Protein A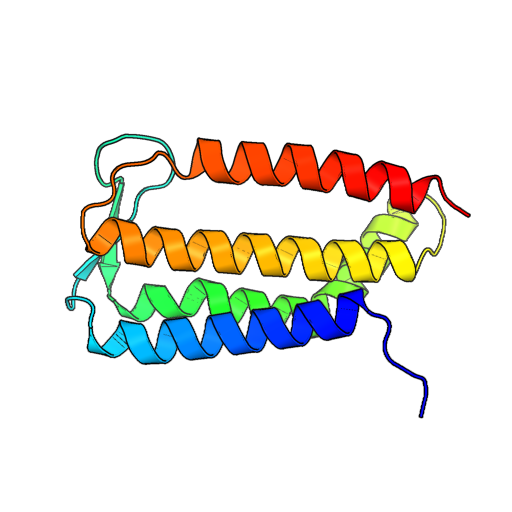F-A0A1G5C5H8-F1 (afdb_monomer_lite)

Foldseek 3Di:
DDDDDPLLVLLVVLLVVLVVLLVVCLVVFDQWFFDAAADQDGPDIDGSCVLCPLSVVSVVLSPCVLVVLQVVCCVPVVDGDSVLSSLVSSLVSVLSSLRSVVSSVVSVPDRDNVNVVVVVSCVVSVVVSVVSVPPD

Secondary structure (DSSP, 8-state):
-PPPPHHHHHHHHHHHHHHHHHHHHHTTS-SEEEE-SSSSS-SEEEEGGGGGHHHHHHHHIIIIIHHHHHHHHHHHHSS--HHHHHHHHHHHHHHHHHHHHHHHHHHTT----HHHHHHHHHHHHHHHHHHHHH--

Radius of gyration: 16.53 Å; chains: 1; bounding box: 37×26×49 Å

Sequence (136 aa):
MKRKDKFTVVSIIVTIVCILVSIIFFFLVPNKISIQWSAAEPSNIVSKTYIFIMPIISVLTLSIGKKIFRFVVYKYFQRENEKFISYLNMYFNIVFLTCELYVIAYVYGVRLTISSIILAEIVIGAAVGIKILKRR

pLDDT: mean 89.93, std 9.94, range [42.69, 98.44]

Structure (mmCIF, N/CA/C/O backbone):
data_AF-A0A1G5C5H8-F1
#
_entry.id   AF-A0A1G5C5H8-F1
#
loop_
_atom_site.group_PDB
_atom_site.id
_atom_site.type_symbol
_atom_site.label_atom_id
_atom_site.label_alt_id
_atom_site.label_comp_id
_atom_site.label_asym_id
_atom_site.label_entity_id
_atom_site.label_seq_id
_atom_site.pdbx_PDB_ins_code
_atom_site.Cartn_x
_atom_site.Cartn_y
_atom_site.Cartn_z
_atom_site.occupancy
_atom_site.B_iso_or_equiv
_atom_site.auth_seq_id
_atom_site.auth_comp_id
_atom_site.auth_asym_id
_atom_site.auth_atom_id
_atom_site.pdbx_PDB_model_num
ATOM 1 N N . MET A 1 1 ? 2.002 -8.888 26.084 1.00 42.69 1 MET A N 1
ATOM 2 C CA . MET A 1 1 ? 2.039 -8.483 24.658 1.00 42.69 1 MET A CA 1
ATOM 3 C C . MET A 1 1 ? 0.600 -8.356 24.147 1.00 42.69 1 MET A C 1
ATOM 5 O O . MET A 1 1 ? -0.102 -9.358 24.148 1.00 42.69 1 MET A O 1
ATOM 9 N N . LYS A 1 2 ? 0.098 -7.154 23.803 1.00 56.91 2 LYS A N 1
ATOM 10 C CA . LYS A 1 2 ? -1.276 -7.008 23.265 1.00 56.91 2 LYS A CA 1
ATOM 11 C C . LYS A 1 2 ? -1.355 -7.682 21.888 1.00 56.91 2 LYS A C 1
ATOM 13 O O . LYS A 1 2 ? -0.521 -7.410 21.027 1.00 56.91 2 LYS A O 1
ATOM 18 N N . ARG A 1 3 ? -2.342 -8.560 21.682 1.00 73.94 3 ARG A N 1
ATOM 19 C CA . ARG A 1 3 ? -2.586 -9.224 20.391 1.00 73.94 3 ARG A CA 1
ATOM 20 C C . ARG A 1 3 ? -2.914 -8.159 19.339 1.00 73.94 3 ARG A C 1
ATOM 22 O O . ARG A 1 3 ? -3.830 -7.367 19.545 1.00 73.94 3 ARG A O 1
ATOM 29 N N . LYS A 1 4 ? -2.160 -8.127 18.234 1.00 78.94 4 LYS A N 1
ATOM 30 C CA . LYS A 1 4 ? -2.448 -7.239 17.096 1.00 78.94 4 LYS A CA 1
ATOM 31 C C . LYS A 1 4 ? -3.820 -7.588 16.516 1.00 78.94 4 LYS A C 1
ATOM 33 O O . LYS A 1 4 ? -4.175 -8.766 16.431 1.00 78.94 4 LYS A O 1
ATOM 38 N N . ASP A 1 5 ? -4.588 -6.575 16.129 1.00 88.50 5 ASP A N 1
ATOM 39 C CA . ASP A 1 5 ? -5.860 -6.789 15.446 1.00 88.50 5 ASP A CA 1
ATOM 40 C C . ASP A 1 5 ? -5.634 -7.394 14.050 1.00 88.50 5 ASP A C 1
ATOM 42 O O . ASP A 1 5 ? -4.556 -7.272 13.459 1.00 88.50 5 ASP A O 1
ATOM 46 N N . LYS A 1 6 ? -6.669 -8.056 13.522 1.00 92.75 6 LYS A N 1
ATOM 47 C CA . LYS A 1 6 ? -6.588 -8.780 12.246 1.00 92.75 6 LYS A CA 1
ATOM 48 C C . LYS A 1 6 ? -6.197 -7.863 11.080 1.00 92.75 6 LYS A C 1
ATOM 50 O O . LYS A 1 6 ? -5.423 -8.296 10.235 1.00 92.75 6 LYS A O 1
ATOM 55 N N . PHE A 1 7 ? -6.669 -6.613 11.049 1.00 93.88 7 PHE A N 1
ATOM 56 C CA . PHE A 1 7 ? -6.355 -5.687 9.958 1.00 93.88 7 PHE A CA 1
ATOM 57 C C . PHE A 1 7 ? -4.881 -5.296 9.967 1.00 93.88 7 PHE A C 1
ATOM 59 O O . PHE A 1 7 ? -4.248 -5.303 8.918 1.00 93.88 7 PHE A O 1
ATOM 66 N N . THR A 1 8 ? -4.301 -5.064 11.146 1.00 93.56 8 THR A N 1
ATOM 67 C CA . THR A 1 8 ? -2.858 -4.812 11.274 1.00 93.56 8 THR A CA 1
ATOM 68 C C . THR A 1 8 ? -2.017 -5.985 10.790 1.00 93.56 8 THR A C 1
ATOM 70 O O . THR A 1 8 ? -1.001 -5.775 10.135 1.00 93.56 8 THR A O 1
ATOM 73 N N . VAL A 1 9 ? -2.416 -7.220 11.111 1.00 95.25 9 VAL A N 1
ATOM 74 C CA . VAL A 1 9 ? -1.704 -8.414 10.628 1.00 95.25 9 VAL A CA 1
ATOM 75 C C . VAL A 1 9 ? -1.751 -8.475 9.102 1.00 95.25 9 VAL A C 1
ATOM 77 O O . VAL A 1 9 ? -0.712 -8.665 8.478 1.00 95.25 9 VAL A O 1
ATOM 80 N N . VAL A 1 10 ? -2.920 -8.231 8.504 1.00 96.06 10 VAL A N 1
ATOM 81 C CA . VAL A 1 10 ? -3.062 -8.175 7.043 1.00 96.06 10 VAL A CA 1
ATOM 82 C C . VAL A 1 10 ? -2.220 -7.045 6.445 1.00 96.06 10 VAL A C 1
ATOM 84 O O . VAL A 1 10 ? -1.528 -7.294 5.468 1.00 96.06 10 VAL A O 1
ATOM 87 N N . SER A 1 11 ? -2.189 -5.844 7.041 1.00 96.31 11 SER A N 1
ATOM 88 C CA . SER A 1 11 ? -1.321 -4.752 6.565 1.00 96.31 11 SER A CA 1
ATOM 89 C C . SER A 1 11 ? 0.147 -5.169 6.510 1.00 96.31 11 SER A C 1
ATOM 91 O O . SER A 1 11 ? 0.810 -4.899 5.521 1.00 96.31 11 SER A O 1
ATOM 93 N N . ILE A 1 12 ? 0.645 -5.852 7.547 1.00 96.75 12 ILE A N 1
ATOM 94 C CA . ILE A 1 12 ? 2.035 -6.329 7.589 1.00 96.75 12 ILE A CA 1
ATOM 95 C C . ILE A 1 12 ? 2.293 -7.329 6.460 1.00 96.75 12 ILE A C 1
ATOM 97 O O . ILE A 1 12 ? 3.298 -7.211 5.766 1.00 96.75 12 ILE A O 1
ATOM 101 N N . ILE A 1 13 ? 1.387 -8.293 6.265 1.00 97.94 13 ILE A N 1
ATOM 102 C CA . ILE A 1 13 ? 1.509 -9.294 5.198 1.00 97.94 13 ILE A CA 1
ATOM 103 C C . ILE A 1 13 ? 1.524 -8.608 3.829 1.00 97.94 13 ILE A C 1
ATOM 105 O O . ILE A 1 13 ? 2.410 -8.884 3.030 1.00 97.94 13 ILE A O 1
ATOM 109 N N . VAL A 1 14 ? 0.596 -7.682 3.577 1.00 97.75 14 VAL A N 1
ATOM 110 C CA . VAL A 1 14 ? 0.522 -6.938 2.312 1.00 97.75 14 VAL A CA 1
ATOM 111 C C . VAL A 1 14 ? 1.798 -6.132 2.071 1.00 97.75 14 VAL A C 1
ATOM 113 O O . VAL A 1 14 ? 2.349 -6.205 0.981 1.00 97.75 14 VAL A O 1
ATOM 116 N N . THR A 1 15 ? 2.329 -5.442 3.083 1.00 98.00 15 THR A N 1
ATOM 117 C CA . THR A 1 15 ? 3.598 -4.711 2.955 1.00 98.00 15 THR A CA 1
ATOM 118 C C . THR A 1 15 ? 4.769 -5.640 2.628 1.00 98.00 15 THR A C 1
ATOM 120 O O . THR A 1 15 ? 5.593 -5.303 1.781 1.00 98.00 15 THR A O 1
ATOM 123 N N . ILE A 1 16 ? 4.845 -6.821 3.253 1.00 98.31 16 ILE A N 1
ATOM 124 C CA . ILE A 1 16 ? 5.865 -7.829 2.915 1.00 98.31 16 ILE A CA 1
ATOM 125 C C . ILE A 1 16 ? 5.707 -8.272 1.458 1.00 98.31 16 ILE A C 1
ATOM 127 O O . ILE A 1 16 ? 6.700 -8.361 0.741 1.00 98.31 16 ILE A O 1
ATOM 131 N N . VAL A 1 17 ? 4.473 -8.507 1.006 1.00 98.44 17 VAL A N 1
ATOM 132 C CA . VAL A 1 17 ? 4.189 -8.878 -0.384 1.00 98.44 17 VAL A CA 1
ATOM 133 C C . VAL A 1 17 ? 4.614 -7.770 -1.348 1.00 98.44 17 VAL A C 1
ATOM 135 O O . VAL A 1 17 ? 5.312 -8.090 -2.303 1.00 98.44 17 VAL A O 1
ATOM 138 N N . CYS A 1 18 ? 4.306 -6.495 -1.081 1.00 97.88 18 CYS A N 1
ATOM 139 C CA . CYS A 1 18 ? 4.791 -5.375 -1.898 1.00 97.88 18 CYS A CA 1
ATOM 140 C C . CYS A 1 18 ? 6.319 -5.380 -2.025 1.00 97.88 18 CYS A C 1
ATOM 142 O O . CYS A 1 18 ? 6.881 -5.276 -3.108 1.00 97.88 18 CYS A O 1
ATOM 144 N N . ILE A 1 19 ? 7.029 -5.552 -0.910 1.00 98.38 19 ILE A N 1
ATOM 145 C CA . ILE A 1 19 ? 8.495 -5.573 -0.932 1.00 98.38 19 ILE A CA 1
ATOM 146 C C . ILE A 1 19 ? 9.011 -6.742 -1.783 1.00 98.38 19 ILE A C 1
ATOM 148 O O . ILE A 1 19 ? 9.898 -6.552 -2.615 1.00 98.38 19 ILE A O 1
ATOM 152 N N . LEU A 1 20 ? 8.459 -7.943 -1.593 1.00 98.38 20 LEU A N 1
ATOM 153 C CA . LEU A 1 20 ? 8.884 -9.136 -2.326 1.00 98.38 20 LEU A CA 1
ATOM 154 C C . LEU A 1 20 ? 8.594 -9.020 -3.824 1.00 98.38 20 LEU A C 1
ATOM 156 O O . LEU A 1 20 ? 9.474 -9.314 -4.630 1.00 98.38 20 LEU A O 1
ATOM 160 N N . VAL A 1 21 ? 7.395 -8.565 -4.192 1.00 97.88 21 VAL A N 1
ATOM 161 C CA . VAL A 1 21 ? 6.996 -8.344 -5.587 1.00 97.88 21 VAL A CA 1
ATOM 162 C C . VAL A 1 21 ? 7.959 -7.361 -6.247 1.00 97.88 21 VAL A C 1
ATOM 164 O O . VAL A 1 21 ? 8.540 -7.686 -7.282 1.00 97.88 21 VAL A O 1
ATOM 167 N N . SER A 1 22 ? 8.230 -6.221 -5.615 1.00 96.88 22 SER A N 1
ATOM 168 C CA . SER A 1 22 ? 9.170 -5.235 -6.143 1.00 96.88 22 SER A CA 1
ATOM 169 C C . SER A 1 22 ? 10.589 -5.771 -6.321 1.00 96.88 22 SER A C 1
ATOM 171 O O . SER A 1 22 ? 11.196 -5.543 -7.366 1.00 96.88 22 SER A O 1
ATOM 173 N N . ILE A 1 23 ? 11.120 -6.510 -5.340 1.00 97.50 23 ILE A N 1
ATOM 174 C CA . ILE A 1 23 ? 12.462 -7.108 -5.435 1.00 97.50 23 ILE A CA 1
ATOM 175 C C . ILE A 1 23 ? 12.522 -8.110 -6.588 1.00 97.50 23 ILE A C 1
ATOM 177 O O . ILE A 1 23 ? 13.446 -8.047 -7.394 1.00 97.50 23 ILE A O 1
ATOM 181 N N . ILE A 1 24 ? 11.540 -9.009 -6.689 1.00 97.81 24 ILE A N 1
ATOM 182 C CA . ILE A 1 24 ? 11.497 -10.035 -7.737 1.00 97.81 24 ILE A CA 1
ATOM 183 C C . ILE A 1 24 ? 11.410 -9.370 -9.113 1.00 97.81 24 ILE A C 1
ATOM 185 O O . ILE A 1 24 ? 12.229 -9.640 -9.992 1.00 97.81 24 ILE A O 1
ATOM 189 N N . PHE A 1 25 ? 10.449 -8.465 -9.306 1.00 96.75 25 PHE A N 1
ATOM 190 C CA . PHE A 1 25 ? 10.198 -7.878 -10.617 1.00 96.75 25 PHE A CA 1
ATOM 191 C C . PHE A 1 25 ? 11.247 -6.857 -11.044 1.00 96.75 25 PHE A C 1
ATOM 193 O O . PHE A 1 25 ? 11.441 -6.691 -12.244 1.00 96.75 25 PHE A O 1
ATOM 200 N N . PHE A 1 26 ? 12.002 -6.249 -10.126 1.00 96.19 26 PHE A N 1
ATOM 201 C CA . PHE A 1 26 ? 13.124 -5.372 -10.478 1.00 96.19 26 PHE A CA 1
ATOM 20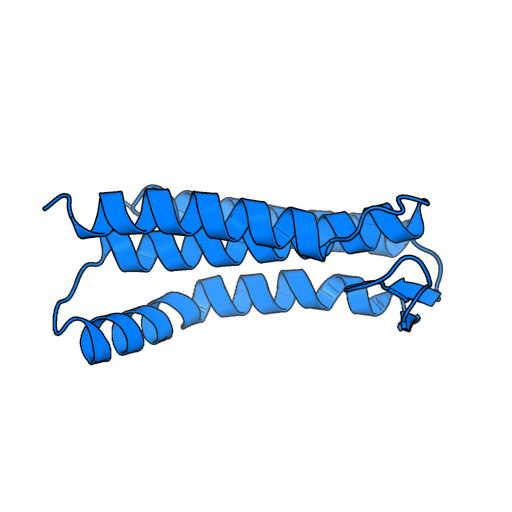2 C C . PHE A 1 26 ? 14.181 -6.051 -11.374 1.00 96.19 26 P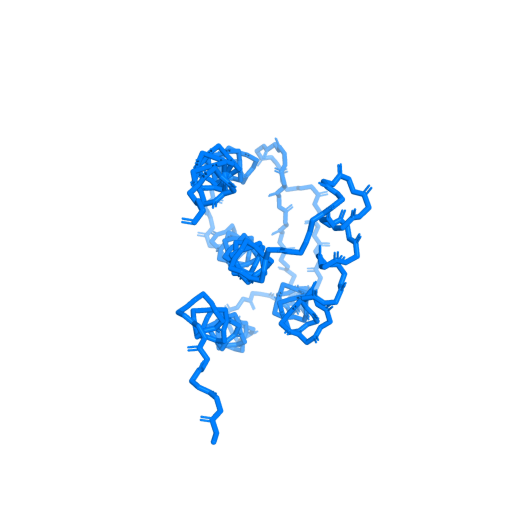HE A C 1
ATOM 204 O O . PHE A 1 26 ? 14.819 -5.386 -12.202 1.00 96.19 26 PHE A O 1
ATOM 211 N N . PHE A 1 27 ? 14.352 -7.370 -11.235 1.00 95.94 27 PHE A N 1
ATOM 212 C CA . PHE A 1 27 ? 15.252 -8.165 -12.076 1.00 95.94 27 PHE A CA 1
ATOM 213 C C . PHE A 1 27 ? 14.616 -8.627 -13.391 1.00 95.94 27 PHE A C 1
ATOM 215 O O . PHE A 1 27 ? 15.340 -8.996 -14.310 1.00 95.94 27 PHE A O 1
ATOM 222 N N . LEU A 1 28 ? 13.285 -8.601 -13.487 1.00 96.06 28 LEU A N 1
ATOM 223 C CA . LEU A 1 28 ? 12.539 -9.128 -14.631 1.00 96.06 28 LEU A CA 1
ATOM 224 C C . LEU A 1 28 ? 12.075 -8.029 -15.598 1.00 96.06 28 LEU A C 1
ATOM 226 O O . LEU A 1 28 ? 11.901 -8.292 -16.784 1.00 96.06 28 LEU A O 1
ATOM 230 N N . VAL A 1 29 ? 11.877 -6.796 -15.119 1.00 94.12 29 VAL A N 1
ATOM 231 C CA . VAL A 1 29 ? 11.425 -5.682 -15.965 1.00 94.12 29 VAL A CA 1
ATOM 232 C C . VAL A 1 29 ? 12.571 -5.024 -16.755 1.00 94.12 29 VAL A C 1
ATOM 234 O O . VAL A 1 29 ? 13.711 -4.963 -16.277 1.00 94.12 29 VAL A O 1
ATOM 237 N N . PRO A 1 30 ? 12.290 -4.458 -17.947 1.00 93.50 30 PRO A N 1
ATOM 238 C CA . PRO A 1 30 ? 13.265 -3.685 -18.713 1.00 93.50 30 PRO A CA 1
ATOM 239 C C . PRO A 1 30 ? 13.702 -2.413 -17.975 1.00 93.50 30 PRO A C 1
ATOM 241 O O . PRO A 1 30 ? 12.983 -1.889 -17.131 1.00 93.50 30 PRO A O 1
ATOM 244 N N . ASN A 1 31 ? 14.867 -1.860 -18.339 1.00 93.06 31 ASN A N 1
ATOM 245 C CA . ASN A 1 31 ? 15.448 -0.668 -17.695 1.00 93.06 31 ASN A CA 1
ATOM 246 C C . ASN A 1 31 ? 14.555 0.581 -17.742 1.00 93.06 31 ASN A C 1
ATOM 248 O O . ASN A 1 31 ? 14.659 1.443 -16.866 1.00 93.06 31 ASN A O 1
ATOM 252 N N . LYS A 1 32 ? 13.685 0.671 -18.749 1.00 91.62 32 LYS A N 1
ATOM 253 C CA . LYS A 1 32 ? 12.646 1.690 -18.852 1.00 91.62 32 LYS A CA 1
ATOM 254 C C . LYS A 1 32 ? 11.286 1.009 -18.867 1.00 91.62 32 LYS A C 1
ATOM 256 O O . LYS A 1 32 ? 11.071 0.109 -19.674 1.00 91.62 32 LYS A O 1
ATOM 261 N N . ILE A 1 33 ? 10.388 1.463 -18.002 1.00 90.75 33 ILE A N 1
ATOM 262 C CA . ILE A 1 33 ? 9.018 0.966 -17.909 1.00 90.75 33 ILE A CA 1
ATOM 263 C C . ILE A 1 33 ? 8.048 2.066 -18.316 1.00 90.75 33 ILE A C 1
ATOM 265 O O . ILE A 1 33 ? 8.254 3.244 -18.022 1.00 90.75 33 ILE A O 1
ATOM 269 N N . SER A 1 34 ? 6.991 1.680 -19.012 1.00 85.69 34 SER A N 1
ATOM 270 C CA . SER A 1 34 ? 5.874 2.560 -19.311 1.00 85.69 34 SER A CA 1
ATOM 271 C C . SER A 1 34 ? 4.848 2.481 -18.184 1.00 85.69 34 SER A C 1
ATOM 273 O O . SER A 1 34 ? 4.627 1.417 -17.607 1.00 85.69 34 SER A O 1
ATOM 275 N N . ILE A 1 35 ? 4.239 3.614 -17.843 1.00 80.62 35 ILE A N 1
ATOM 276 C CA . ILE A 1 35 ? 3.230 3.695 -16.783 1.00 80.62 35 ILE A CA 1
ATOM 277 C C . ILE A 1 35 ? 1.967 4.315 -17.339 1.00 80.62 35 ILE A C 1
ATOM 279 O O . ILE A 1 35 ? 2.026 5.276 -18.117 1.00 80.62 35 ILE A O 1
ATOM 283 N N . GLN A 1 36 ? 0.827 3.787 -16.890 1.00 80.62 36 GLN A N 1
ATOM 284 C CA . GLN A 1 36 ? -0.455 4.295 -17.322 1.00 80.62 36 GLN A CA 1
ATOM 285 C C . GLN A 1 36 ? -1.544 4.360 -16.262 1.00 80.62 36 GLN A C 1
ATOM 287 O O . GLN A 1 36 ? -1.921 3.337 -15.709 1.00 80.62 36 GLN A O 1
ATOM 292 N N . TRP A 1 37 ? -2.114 5.552 -16.053 1.00 76.25 37 TRP A N 1
ATOM 293 C CA . TRP A 1 37 ? -3.113 5.785 -15.001 1.00 76.25 37 TRP A CA 1
ATOM 294 C C . TRP A 1 37 ? -4.552 5.986 -15.509 1.00 76.25 37 TRP A C 1
ATOM 296 O O . TRP A 1 37 ? -5.485 5.458 -14.898 1.00 76.25 37 TRP A O 1
ATOM 306 N N . SER A 1 38 ? -4.761 6.721 -16.612 1.00 66.75 38 SER A N 1
ATOM 307 C CA . SER A 1 38 ? -6.105 7.192 -17.009 1.00 66.75 38 SER A CA 1
ATOM 308 C C . SER A 1 38 ? -6.584 6.834 -18.425 1.00 66.75 38 SER A C 1
ATOM 310 O O . SER A 1 38 ? -7.790 6.822 -18.641 1.00 66.75 38 SER A O 1
ATOM 312 N N . ALA A 1 39 ? -5.705 6.523 -19.382 1.00 62.31 39 ALA A N 1
ATOM 313 C CA . ALA A 1 39 ? -6.065 6.256 -20.790 1.00 62.31 39 ALA A CA 1
ATOM 314 C C . ALA A 1 39 ? -5.473 4.926 -21.322 1.00 62.31 39 ALA A C 1
ATOM 316 O O . ALA A 1 39 ? -4.885 4.166 -20.553 1.00 62.31 39 ALA A O 1
ATOM 317 N N . ALA A 1 40 ? -5.559 4.651 -22.626 1.00 59.00 40 ALA A N 1
ATOM 318 C CA . ALA A 1 40 ? -4.962 3.456 -23.245 1.00 59.00 40 ALA A CA 1
ATOM 319 C C . ALA A 1 40 ? -3.480 3.622 -23.658 1.00 59.00 40 ALA A C 1
ATOM 321 O O . ALA A 1 40 ? -2.759 2.631 -23.766 1.00 59.00 40 ALA A O 1
ATOM 322 N N . GLU A 1 41 ? -3.013 4.857 -23.867 1.00 61.38 41 GLU A N 1
ATOM 323 C CA . GLU A 1 41 ? -1.641 5.159 -24.304 1.00 61.38 41 GLU A CA 1
ATOM 324 C C . GLU A 1 41 ? -0.720 5.483 -23.127 1.00 61.38 41 GLU A C 1
ATOM 326 O O . GLU A 1 41 ? -1.149 6.220 -22.244 1.00 61.38 41 GLU A O 1
ATOM 331 N N . PRO A 1 42 ? 0.537 4.998 -23.101 1.00 60.03 42 PRO A N 1
ATOM 332 C CA . PRO A 1 42 ? 1.444 5.205 -21.978 1.00 60.03 42 PRO A CA 1
ATOM 333 C C . PRO A 1 42 ? 1.699 6.692 -21.717 1.00 60.03 42 PRO A C 1
ATOM 335 O O . PRO A 1 42 ? 2.294 7.391 -22.529 1.00 60.03 42 PRO A O 1
ATOM 338 N N . SER A 1 43 ? 1.293 7.145 -20.536 1.00 67.19 43 SER A N 1
ATOM 339 C CA . SER A 1 43 ? 1.394 8.537 -20.106 1.00 67.19 43 SER A CA 1
ATOM 340 C C . SER A 1 43 ? 2.835 8.976 -19.887 1.00 67.19 43 SER A C 1
ATOM 342 O O . SER A 1 43 ? 3.141 10.145 -20.080 1.00 67.19 43 SER A O 1
ATOM 344 N N . ASN A 1 44 ? 3.714 8.054 -19.470 1.00 74.56 44 ASN A N 1
ATOM 345 C CA . ASN A 1 44 ? 5.114 8.334 -19.169 1.00 74.56 44 ASN A CA 1
ATOM 346 C C . ASN A 1 44 ? 5.990 7.085 -19.314 1.00 74.56 44 ASN A C 1
ATOM 348 O O . ASN A 1 44 ? 5.566 5.968 -19.006 1.00 74.56 44 ASN A O 1
ATOM 352 N N . ILE A 1 45 ? 7.246 7.297 -19.711 1.00 84.00 45 ILE A N 1
ATOM 353 C CA . ILE A 1 45 ? 8.313 6.293 -19.677 1.00 84.00 45 ILE A CA 1
ATOM 354 C C . ILE A 1 45 ? 9.278 6.684 -18.559 1.00 84.00 45 ILE A C 1
ATOM 356 O O . ILE A 1 45 ? 9.829 7.783 -18.571 1.00 84.00 45 ILE A O 1
ATOM 360 N N . VAL A 1 46 ? 9.502 5.788 -17.602 1.00 90.06 46 VAL A N 1
ATOM 361 C CA . VAL A 1 46 ? 10.342 6.043 -16.423 1.00 90.06 46 VAL A CA 1
ATOM 362 C C . VAL A 1 46 ? 11.387 4.947 -16.221 1.00 90.06 46 VAL A C 1
ATOM 364 O O . VAL A 1 46 ? 11.338 3.894 -16.851 1.00 90.06 46 VAL A O 1
ATOM 367 N N . SER A 1 47 ? 12.339 5.186 -15.320 1.00 94.00 47 SER A N 1
ATOM 368 C CA . SER A 1 47 ? 13.295 4.169 -14.863 1.00 94.00 47 SER A CA 1
ATOM 369 C C . SER A 1 47 ? 12.589 3.006 -14.161 1.00 94.00 47 SER A C 1
ATOM 371 O O . SER A 1 47 ? 11.651 3.220 -13.391 1.00 94.00 47 SER A O 1
ATOM 373 N N . LYS A 1 48 ? 13.104 1.782 -14.324 1.00 94.44 48 LYS A N 1
ATOM 374 C CA . LYS A 1 48 ? 12.619 0.595 -13.596 1.00 94.44 48 LYS A CA 1
ATOM 375 C C . LYS A 1 48 ? 12.657 0.711 -12.071 1.00 94.44 48 LYS A C 1
ATOM 377 O O . LYS A 1 48 ? 11.933 -0.002 -11.385 1.00 94.44 48 LYS A O 1
ATOM 382 N N . THR A 1 49 ? 13.460 1.631 -11.530 1.00 94.69 49 THR A N 1
ATOM 383 C CA . THR A 1 49 ? 13.483 1.939 -10.088 1.00 94.69 49 THR A CA 1
ATOM 384 C C . THR A 1 49 ? 12.131 2.432 -9.566 1.00 94.69 49 THR A C 1
ATOM 386 O O . THR A 1 49 ? 11.877 2.334 -8.370 1.00 94.69 49 THR A O 1
ATOM 389 N N . TYR A 1 50 ? 11.241 2.899 -10.448 1.00 93.31 50 TYR A N 1
ATOM 390 C CA . TYR A 1 50 ? 9.880 3.305 -10.104 1.00 93.31 50 TYR A CA 1
ATOM 391 C C . TYR A 1 50 ? 9.059 2.186 -9.445 1.00 93.31 50 TYR A C 1
ATOM 393 O O . TYR A 1 50 ? 8.180 2.484 -8.639 1.00 93.31 50 TYR A O 1
ATOM 401 N N . ILE A 1 51 ? 9.368 0.909 -9.715 1.00 94.12 51 ILE A N 1
ATOM 402 C CA . ILE A 1 51 ? 8.689 -0.234 -9.077 1.00 94.12 51 ILE A CA 1
ATOM 403 C C . ILE A 1 51 ? 8.732 -0.131 -7.545 1.00 94.12 51 ILE A C 1
ATOM 405 O O . ILE A 1 51 ? 7.759 -0.478 -6.886 1.00 94.12 51 ILE A O 1
ATOM 409 N N . PHE A 1 52 ? 9.783 0.467 -6.973 1.00 96.62 52 PHE A N 1
ATOM 410 C CA . PHE A 1 52 ? 9.917 0.626 -5.526 1.00 96.62 52 PHE A CA 1
ATOM 411 C C . PHE A 1 52 ? 9.059 1.739 -4.906 1.00 96.62 52 PHE A C 1
ATOM 413 O O . PHE A 1 52 ? 9.028 1.867 -3.684 1.00 96.62 52 PHE A O 1
ATOM 420 N N . ILE A 1 53 ? 8.336 2.548 -5.682 1.00 95.75 53 ILE A N 1
ATOM 421 C CA . ILE A 1 53 ? 7.527 3.631 -5.100 1.00 95.75 53 ILE A CA 1
ATOM 422 C C . ILE A 1 53 ? 6.383 3.072 -4.247 1.00 95.75 53 ILE A C 1
ATOM 424 O O . ILE A 1 53 ? 6.195 3.508 -3.111 1.00 95.75 53 ILE A O 1
ATOM 428 N N . MET A 1 54 ? 5.648 2.080 -4.754 1.00 95.81 54 MET A N 1
ATOM 429 C CA . MET A 1 54 ? 4.523 1.482 -4.027 1.00 95.81 54 MET A CA 1
ATOM 430 C C . MET A 1 54 ? 4.931 0.767 -2.727 1.00 95.81 54 MET A C 1
ATOM 432 O O . MET A 1 54 ? 4.313 1.062 -1.698 1.00 95.81 54 MET A O 1
ATOM 436 N N . PRO A 1 55 ? 5.983 -0.080 -2.671 1.00 97.31 55 PRO A N 1
ATOM 437 C CA . PRO A 1 55 ? 6.414 -0.668 -1.403 1.00 97.31 55 PRO A CA 1
ATOM 438 C C . PRO A 1 55 ? 6.945 0.380 -0.417 1.00 97.31 55 PRO A C 1
ATOM 440 O O . PRO A 1 55 ? 6.685 0.253 0.778 1.00 97.31 55 PRO A O 1
ATOM 443 N N . ILE A 1 56 ? 7.625 1.444 -0.872 1.00 97.94 56 ILE A N 1
ATOM 444 C CA . ILE A 1 56 ? 8.068 2.531 0.021 1.00 97.94 56 ILE A CA 1
ATOM 445 C C . ILE A 1 56 ? 6.854 3.204 0.671 1.00 97.94 56 ILE A C 1
ATOM 447 O O . ILE A 1 56 ? 6.806 3.349 1.895 1.00 97.94 56 ILE A O 1
ATOM 451 N N . ILE A 1 57 ? 5.841 3.566 -0.122 1.00 97.06 57 ILE A N 1
ATOM 452 C CA . ILE A 1 57 ? 4.606 4.171 0.395 1.00 97.06 57 ILE A CA 1
ATOM 453 C C . ILE A 1 57 ? 3.868 3.196 1.329 1.00 97.06 57 ILE A C 1
ATOM 455 O O . ILE A 1 57 ? 3.357 3.617 2.372 1.00 97.06 57 ILE A O 1
ATOM 459 N N . SER A 1 58 ? 3.860 1.895 1.019 1.00 97.12 58 SER A N 1
ATOM 460 C CA . SER A 1 58 ? 3.282 0.861 1.886 1.00 97.12 58 SER A CA 1
ATOM 461 C C . SER A 1 58 ? 3.980 0.794 3.251 1.00 97.12 58 SER A C 1
ATOM 463 O O . SER A 1 58 ? 3.313 0.839 4.287 1.00 97.12 58 SER A O 1
ATOM 465 N N . VAL A 1 59 ? 5.318 0.791 3.292 1.00 97.50 59 VAL A N 1
ATOM 466 C CA . VAL A 1 59 ? 6.098 0.798 4.545 1.00 97.50 59 VAL A CA 1
ATOM 467 C C . VAL A 1 59 ? 5.842 2.067 5.364 1.00 97.50 59 VAL A C 1
ATOM 469 O O . VAL A 1 59 ? 5.645 1.997 6.585 1.00 97.50 59 VAL A O 1
ATOM 472 N N . LEU A 1 60 ? 5.800 3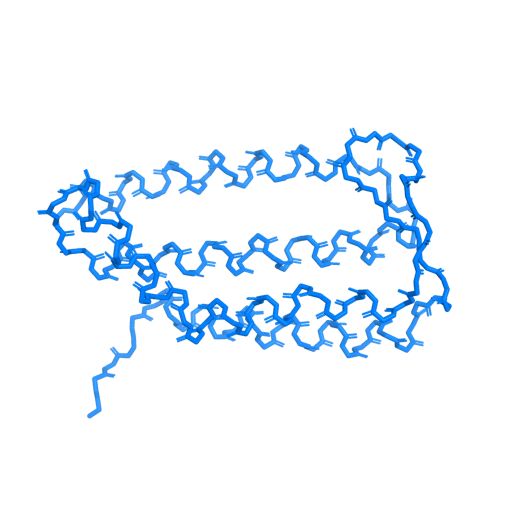.230 4.709 1.00 96.44 60 LEU A N 1
ATOM 473 C CA . LEU A 1 60 ? 5.482 4.503 5.363 1.00 96.44 60 LEU A CA 1
ATOM 474 C C . LEU A 1 60 ? 4.068 4.488 5.956 1.00 96.44 60 LEU A C 1
ATOM 476 O O . LEU A 1 60 ? 3.864 4.906 7.099 1.00 96.44 60 LEU A O 1
ATOM 480 N N . THR A 1 61 ? 3.105 3.938 5.219 1.00 94.94 61 THR A N 1
ATOM 481 C CA . THR A 1 61 ? 1.716 3.789 5.668 1.00 94.94 61 THR A CA 1
ATOM 482 C C . THR A 1 61 ? 1.622 2.823 6.846 1.00 94.94 61 THR A C 1
ATOM 484 O O . THR A 1 61 ? 0.990 3.135 7.852 1.00 94.94 61 THR A O 1
ATOM 487 N N . LEU A 1 62 ? 2.321 1.688 6.807 1.00 94.00 62 LEU A N 1
ATOM 488 C CA . LEU A 1 62 ? 2.378 0.757 7.934 1.00 94.00 62 LEU A CA 1
ATOM 489 C C . LEU A 1 62 ? 2.925 1.419 9.213 1.00 94.00 62 LEU A C 1
ATOM 491 O O . LEU A 1 62 ? 2.416 1.155 10.304 1.00 94.00 62 LEU A O 1
ATOM 495 N N . SER A 1 63 ? 3.921 2.295 9.071 1.00 90.31 63 SER A N 1
ATOM 496 C CA . SER A 1 63 ? 4.650 2.903 10.191 1.00 90.31 63 SER A CA 1
ATOM 497 C C . SER A 1 63 ? 3.951 4.133 10.783 1.00 90.31 63 SER A C 1
ATOM 499 O O . SER A 1 63 ? 3.800 4.248 12.001 1.00 90.31 63 SER A O 1
ATOM 501 N N . ILE A 1 64 ? 3.524 5.068 9.930 1.00 93.69 64 ILE A N 1
ATOM 502 C CA . ILE A 1 64 ? 3.008 6.389 10.333 1.00 93.69 64 ILE A CA 1
ATOM 503 C C . ILE A 1 64 ? 1.518 6.537 9.988 1.00 93.69 64 ILE A C 1
ATOM 505 O O . ILE A 1 64 ? 0.812 7.310 10.639 1.00 93.69 64 ILE A O 1
ATOM 509 N N . GLY A 1 65 ? 0.998 5.746 9.045 1.00 90.31 65 GLY A N 1
ATOM 510 C CA . GLY A 1 65 ? -0.382 5.838 8.554 1.00 90.31 65 GLY A CA 1
ATOM 511 C C . GLY A 1 65 ? -1.424 5.755 9.664 1.00 90.31 65 GLY A C 1
ATOM 512 O O . GLY A 1 65 ? -2.324 6.586 9.713 1.00 90.31 65 GLY A O 1
ATOM 513 N N . LYS A 1 66 ? -1.253 4.870 10.657 1.00 90.81 66 LYS A N 1
ATOM 514 C CA . LYS A 1 66 ? -2.160 4.818 11.821 1.00 90.81 66 LYS A CA 1
ATOM 515 C C . LYS A 1 66 ? -2.268 6.144 12.577 1.00 90.81 66 LYS A C 1
ATOM 517 O O . LYS A 1 66 ? -3.366 6.510 12.986 1.00 90.81 66 LYS A O 1
ATOM 522 N N . LYS A 1 67 ? -1.155 6.863 12.766 1.00 92.06 67 LYS A N 1
ATOM 523 C CA . LYS A 1 67 ? -1.157 8.168 13.449 1.00 92.06 67 LYS A CA 1
ATOM 524 C C . LYS A 1 67 ? -1.917 9.203 12.620 1.00 92.06 67 LYS A C 1
ATOM 526 O O . LYS A 1 67 ? -2.754 9.920 13.161 1.00 92.06 67 LYS A O 1
ATOM 531 N N . ILE A 1 68 ? -1.673 9.219 11.309 1.00 92.56 68 ILE A N 1
ATOM 532 C CA . ILE A 1 68 ? -2.351 10.112 10.361 1.00 92.56 68 ILE A CA 1
ATOM 533 C C . ILE A 1 68 ? -3.855 9.823 10.340 1.00 92.56 68 ILE A C 1
ATOM 535 O O . ILE A 1 68 ? -4.664 10.728 10.525 1.00 92.56 68 ILE A O 1
ATOM 539 N N . PHE A 1 69 ? -4.251 8.558 10.187 1.00 93.50 69 PHE A N 1
ATOM 540 C CA . PHE A 1 69 ? -5.658 8.170 10.155 1.00 93.50 69 PHE A CA 1
ATOM 541 C C . PHE A 1 69 ? -6.359 8.426 11.483 1.00 93.50 69 PHE A C 1
ATOM 543 O O . PHE A 1 69 ? -7.500 8.873 11.465 1.00 93.50 69 PHE A O 1
ATOM 550 N N . ARG A 1 70 ? -5.694 8.226 12.628 1.00 93.00 70 ARG A N 1
ATOM 551 C CA . ARG A 1 70 ? -6.262 8.611 13.926 1.00 93.00 70 ARG A CA 1
ATOM 552 C C . ARG A 1 70 ? -6.570 10.104 13.969 1.00 93.00 70 ARG A C 1
ATOM 554 O O . ARG A 1 70 ? -7.686 10.472 14.320 1.00 93.00 70 ARG A O 1
ATOM 561 N N . PHE A 1 71 ? -5.618 10.943 13.560 1.00 92.81 71 PHE A N 1
ATOM 562 C CA . PHE A 1 71 ? -5.814 12.390 13.509 1.00 92.81 71 PHE A CA 1
ATOM 563 C C . PHE A 1 71 ? -6.985 12.781 12.596 1.00 92.81 71 PHE A C 1
ATOM 565 O O . PHE A 1 71 ? -7.868 13.529 13.010 1.00 92.81 71 PHE A O 1
ATOM 572 N N . VAL A 1 72 ? -7.035 12.234 11.378 1.00 91.56 72 VAL A N 1
ATOM 573 C CA . VAL A 1 72 ? -8.107 12.508 10.406 1.00 91.56 72 VAL A CA 1
ATOM 574 C C . VAL A 1 72 ? -9.465 12.052 10.942 1.00 91.56 72 VAL A C 1
ATOM 576 O O . VAL A 1 72 ? -10.417 12.830 10.951 1.00 91.56 72 VAL A O 1
ATOM 579 N N . VAL A 1 73 ? -9.567 10.813 11.427 1.00 91.19 73 VAL A N 1
ATOM 580 C CA . VAL A 1 73 ? -10.830 10.260 11.935 1.00 91.19 73 VAL A CA 1
ATOM 581 C C . VAL A 1 73 ? -11.324 11.058 13.137 1.00 91.19 73 VAL A C 1
ATOM 583 O O . VAL A 1 73 ? -12.499 11.417 13.179 1.00 91.19 73 VAL A O 1
ATOM 586 N N . TYR A 1 74 ? -10.440 11.403 14.073 1.00 90.69 74 TYR A N 1
ATOM 587 C CA . TYR A 1 74 ? -10.809 12.226 15.219 1.00 90.69 74 TYR A CA 1
ATOM 588 C C . TYR A 1 74 ? -11.290 13.615 14.781 1.00 90.69 74 TYR A C 1
ATOM 590 O O . TYR A 1 74 ? -12.348 14.060 15.217 1.00 90.69 74 TYR A O 1
ATOM 598 N N . LYS A 1 75 ? -10.581 14.269 13.852 1.00 92.25 75 LYS A N 1
ATOM 599 C CA . LYS A 1 75 ? -10.943 15.602 13.349 1.00 92.25 75 LYS A CA 1
ATOM 600 C C . LYS A 1 75 ? -12.346 15.643 12.731 1.00 92.25 75 LYS A C 1
ATOM 602 O O . LYS A 1 75 ? -13.096 16.574 13.011 1.00 92.25 75 LYS A O 1
ATOM 607 N N . TYR A 1 76 ? -12.706 14.650 11.915 1.00 88.75 76 TYR A N 1
ATOM 608 C CA . TYR A 1 76 ? -13.973 14.662 11.168 1.00 88.75 76 TYR A CA 1
ATOM 609 C C . TYR A 1 76 ? -15.137 13.962 11.875 1.00 88.75 76 TYR A C 1
ATOM 611 O O . TYR A 1 76 ? -16.282 14.361 11.692 1.00 88.75 76 TYR A O 1
ATOM 619 N N . PHE A 1 77 ? -14.872 12.932 12.680 1.00 86.75 77 PHE A N 1
ATOM 620 C CA . PHE A 1 77 ? -15.920 12.141 13.334 1.00 86.75 77 PHE A CA 1
ATOM 621 C C . PHE A 1 77 ? -15.997 12.365 14.846 1.00 86.75 77 PHE A C 1
ATOM 623 O O . PHE A 1 77 ? -16.920 11.843 15.470 1.00 86.75 77 PHE A O 1
ATOM 630 N N . GLN A 1 78 ? -15.052 13.118 15.431 1.00 84.12 78 GLN A N 1
ATOM 631 C CA . GLN A 1 78 ? -14.968 13.425 16.868 1.00 84.12 78 GLN A CA 1
ATOM 632 C C . GLN A 1 78 ? -14.999 12.163 17.746 1.00 84.12 78 GLN A C 1
ATOM 634 O O . GLN A 1 78 ? -15.599 12.131 18.819 1.00 84.12 78 GLN A O 1
ATOM 639 N N . ARG A 1 79 ? -14.410 11.071 17.242 1.00 80.19 79 ARG A N 1
ATOM 640 C CA . ARG A 1 79 ? -14.441 9.740 17.861 1.00 80.19 79 ARG A CA 1
ATOM 641 C C . ARG A 1 79 ? -13.144 8.991 17.598 1.00 80.19 79 ARG A C 1
ATOM 643 O O . ARG A 1 79 ? -12.624 9.021 16.484 1.00 80.19 79 ARG A O 1
ATOM 650 N N . GLU A 1 80 ? -12.680 8.242 18.594 1.00 81.38 80 GLU A N 1
ATOM 651 C CA . GLU A 1 80 ? -11.614 7.257 18.416 1.00 81.38 80 GLU A CA 1
ATOM 652 C C . GLU A 1 80 ? -12.213 5.886 18.080 1.00 81.38 80 GLU A C 1
ATOM 654 O O . GLU A 1 80 ? -12.956 5.299 18.865 1.00 81.38 80 GLU A O 1
ATOM 659 N N . ASN A 1 81 ? -11.900 5.362 16.893 1.00 88.38 81 ASN A N 1
ATOM 660 C CA . ASN A 1 81 ? -12.285 4.012 16.482 1.00 88.38 81 ASN A CA 1
ATOM 661 C C . ASN A 1 81 ? -11.057 3.273 15.940 1.00 88.38 81 ASN A C 1
ATOM 663 O O . ASN A 1 81 ? -10.790 3.259 14.739 1.00 88.38 81 ASN A O 1
ATOM 667 N N . GLU A 1 82 ? -10.301 2.646 16.843 1.00 90.06 82 GLU A N 1
ATOM 668 C CA . GLU A 1 82 ? -9.047 1.945 16.525 1.00 90.06 82 GLU A CA 1
ATOM 669 C C . GLU A 1 82 ? -9.219 0.818 15.498 1.00 90.06 82 GLU A C 1
ATOM 671 O O . GLU A 1 82 ? -8.318 0.549 14.695 1.00 90.06 82 GLU A O 1
ATOM 676 N N . LYS A 1 83 ? -10.392 0.176 15.482 1.00 91.31 83 LYS A N 1
ATOM 677 C CA . LYS A 1 83 ? -10.722 -0.864 14.505 1.00 91.31 83 LYS A CA 1
ATOM 678 C C . LYS A 1 83 ? -10.895 -0.270 13.109 1.00 91.31 83 LYS A C 1
ATOM 680 O O . LYS A 1 83 ? -10.364 -0.826 12.152 1.00 91.31 83 LYS A O 1
ATOM 685 N N . PHE A 1 84 ? -11.584 0.865 12.998 1.00 92.62 84 PHE A N 1
ATOM 686 C CA . PHE A 1 84 ? -11.726 1.598 11.741 1.00 92.62 84 PHE A CA 1
ATOM 687 C C . PHE A 1 84 ? -10.390 2.189 11.266 1.00 92.62 84 PHE A C 1
ATOM 689 O O . PHE A 1 84 ? -10.057 2.073 10.093 1.00 92.62 84 PHE A O 1
ATOM 696 N N . ILE A 1 85 ? -9.575 2.730 12.174 1.00 93.69 85 ILE A N 1
ATOM 697 C CA . ILE A 1 85 ? -8.228 3.238 11.861 1.00 93.69 85 ILE A CA 1
ATOM 698 C C . ILE A 1 85 ? -7.335 2.119 11.309 1.00 93.69 85 ILE A C 1
ATOM 700 O O . ILE A 1 85 ? -6.662 2.296 10.294 1.00 93.69 85 ILE A O 1
ATOM 704 N N . SER A 1 86 ? -7.346 0.945 11.946 1.00 94.19 86 SER A N 1
ATOM 705 C CA . SER A 1 86 ? -6.561 -0.206 11.480 1.00 94.19 86 SER A CA 1
ATOM 706 C C . SER A 1 86 ? -7.091 -0.757 10.152 1.00 94.19 86 SER A C 1
ATOM 708 O O . SER A 1 86 ? -6.297 -1.161 9.304 1.00 94.19 86 SER A O 1
ATOM 710 N N . TYR A 1 87 ? -8.409 -0.704 9.932 1.00 95.12 87 TYR A N 1
ATOM 711 C CA . TYR A 1 87 ? -9.027 -1.011 8.643 1.00 95.12 87 TYR A CA 1
ATOM 712 C C . TYR A 1 87 ? -8.569 -0.057 7.532 1.00 95.12 87 TYR A C 1
ATOM 714 O O . TYR A 1 87 ? -8.153 -0.535 6.483 1.00 95.12 87 TYR A O 1
ATOM 722 N N . LEU A 1 88 ? -8.587 1.263 7.759 1.00 95.25 88 LEU A N 1
ATOM 723 C CA . LEU A 1 88 ? -8.106 2.244 6.779 1.00 95.25 88 LEU A CA 1
ATOM 724 C C . LEU A 1 88 ? -6.647 1.968 6.412 1.00 95.25 88 LEU A C 1
ATOM 726 O O . LEU A 1 88 ? -6.307 1.895 5.236 1.00 95.25 88 LEU A O 1
ATOM 730 N N . ASN A 1 89 ? -5.802 1.721 7.414 1.00 95.25 89 ASN A N 1
ATOM 731 C CA . ASN A 1 89 ? -4.397 1.404 7.184 1.00 95.25 89 ASN A CA 1
ATOM 732 C C . ASN A 1 89 ? -4.202 0.150 6.320 1.00 95.25 89 ASN A C 1
ATOM 734 O O . ASN A 1 89 ? -3.337 0.123 5.449 1.00 95.25 89 ASN A O 1
ATOM 738 N N . MET A 1 90 ? -5.012 -0.886 6.540 1.00 96.38 90 MET A N 1
ATOM 739 C CA . MET A 1 90 ? -5.014 -2.087 5.705 1.00 96.38 90 MET A CA 1
ATOM 740 C C . MET A 1 90 ? -5.518 -1.798 4.293 1.00 96.38 90 MET A C 1
ATOM 742 O O . MET A 1 90 ? -4.882 -2.224 3.336 1.00 96.38 90 MET A O 1
ATOM 746 N N . TYR A 1 91 ? -6.626 -1.073 4.166 1.00 96.62 91 TYR A N 1
ATOM 747 C CA . TYR A 1 91 ? -7.235 -0.742 2.885 1.00 96.62 91 TYR A CA 1
ATOM 748 C C . TYR A 1 91 ? -6.257 0.004 1.967 1.00 96.62 91 TYR A C 1
ATOM 750 O O . TYR A 1 91 ? -6.035 -0.430 0.843 1.00 96.62 91 TYR A O 1
ATOM 758 N N . PHE A 1 92 ? -5.591 1.052 2.462 1.00 96.19 92 PHE A N 1
ATOM 759 C CA . PHE A 1 92 ? -4.598 1.781 1.665 1.00 96.19 92 PHE A CA 1
ATOM 760 C C . PHE A 1 92 ? -3.415 0.897 1.249 1.00 96.19 92 PHE A C 1
ATOM 762 O O . PHE A 1 92 ? -2.973 0.979 0.109 1.00 96.19 92 PHE A O 1
ATOM 769 N N . ASN A 1 93 ? -2.941 0.001 2.125 1.00 96.88 93 ASN A N 1
ATOM 770 C CA . ASN A 1 93 ? -1.891 -0.955 1.760 1.00 96.88 93 ASN A CA 1
ATOM 771 C C . ASN A 1 93 ? -2.315 -1.904 0.628 1.00 96.88 93 ASN A C 1
ATOM 773 O O . ASN A 1 93 ? -1.498 -2.201 -0.236 1.00 96.88 93 ASN A O 1
ATOM 777 N N . ILE A 1 94 ? -3.577 -2.345 0.606 1.00 97.12 94 ILE A N 1
ATOM 778 C CA . ILE A 1 94 ? -4.111 -3.169 -0.489 1.00 97.12 94 ILE A CA 1
ATOM 779 C C . ILE A 1 94 ? -4.121 -2.373 -1.797 1.00 97.12 94 ILE A C 1
ATOM 781 O O . ILE A 1 94 ? -3.612 -2.868 -2.796 1.00 97.12 94 ILE A O 1
ATOM 785 N N . VAL A 1 95 ? -4.599 -1.125 -1.774 1.00 96.69 95 VAL A N 1
ATOM 786 C CA . VAL A 1 95 ? -4.600 -0.252 -2.962 1.00 96.69 95 VAL A CA 1
ATOM 787 C C . VAL A 1 95 ? -3.179 -0.058 -3.509 1.00 96.69 95 VAL A C 1
ATOM 789 O O . VAL A 1 95 ? -2.971 -0.110 -4.718 1.00 96.69 95 VAL A O 1
ATOM 792 N N . PHE A 1 96 ? -2.171 0.116 -2.644 1.00 96.50 96 PHE A N 1
ATOM 793 C CA . PHE A 1 96 ? -0.777 0.231 -3.094 1.00 96.50 96 PHE A CA 1
ATOM 794 C C . PHE A 1 96 ? -0.259 -1.050 -3.753 1.00 96.50 96 PHE A C 1
ATOM 796 O O . PHE A 1 96 ? 0.397 -0.959 -4.790 1.00 96.50 96 PHE A O 1
ATOM 803 N N . LEU A 1 97 ? -0.591 -2.225 -3.209 1.00 97.25 97 LEU A N 1
ATOM 804 C CA . LEU A 1 97 ? -0.262 -3.501 -3.848 1.00 97.25 97 LEU A CA 1
ATOM 805 C C . LEU A 1 97 ? -0.944 -3.630 -5.218 1.00 97.25 97 LEU A C 1
ATOM 807 O O . LEU A 1 97 ? -0.312 -4.057 -6.181 1.00 97.25 97 LEU A O 1
ATOM 811 N N . THR A 1 98 ? -2.206 -3.221 -5.339 1.00 95.81 98 THR A N 1
ATOM 812 C CA . THR A 1 98 ? -2.927 -3.228 -6.619 1.00 95.81 98 THR A CA 1
ATOM 813 C C . THR A 1 98 ? -2.259 -2.316 -7.644 1.00 95.81 98 THR A C 1
ATOM 815 O O . THR A 1 98 ? -2.032 -2.731 -8.782 1.00 95.81 98 THR A O 1
ATOM 818 N N . CYS A 1 99 ? -1.867 -1.103 -7.244 1.00 94.19 99 CYS A N 1
ATOM 819 C CA . CYS A 1 99 ? -1.098 -0.196 -8.095 1.00 94.19 99 CYS A CA 1
ATOM 820 C C . CYS A 1 99 ? 0.234 -0.811 -8.545 1.00 94.19 99 CYS A C 1
ATOM 822 O O . CYS A 1 99 ? 0.599 -0.699 -9.714 1.00 94.19 99 CYS A O 1
ATOM 824 N N . GLU A 1 100 ? 0.954 -1.472 -7.641 1.00 95.50 100 GLU A N 1
ATOM 825 C CA . GLU A 1 100 ? 2.228 -2.130 -7.937 1.00 95.50 100 GLU A CA 1
ATOM 826 C C . GLU A 1 100 ? 2.070 -3.262 -8.957 1.00 95.50 100 GLU A C 1
ATOM 828 O O . GLU A 1 100 ? 2.745 -3.276 -9.991 1.00 95.50 100 GLU A O 1
ATOM 833 N N . LEU A 1 101 ? 1.135 -4.180 -8.697 1.00 95.06 101 LEU A N 1
ATOM 834 C CA . LEU A 1 101 ? 0.837 -5.300 -9.586 1.00 95.06 101 LEU A CA 1
ATOM 835 C C . LEU A 1 101 ? 0.386 -4.815 -10.957 1.00 95.06 101 LEU A C 1
ATOM 837 O O . LEU A 1 101 ? 0.762 -5.399 -11.970 1.00 95.06 101 LEU A O 1
ATOM 841 N N . TYR A 1 102 ? -0.379 -3.728 -11.004 1.00 93.19 102 TYR A N 1
ATOM 842 C CA . TYR A 1 102 ? -0.789 -3.132 -12.261 1.00 93.19 102 TYR A CA 1
ATOM 843 C C . TYR A 1 102 ? 0.394 -2.549 -13.044 1.00 93.19 102 TYR A C 1
ATOM 845 O O . TYR A 1 102 ? 0.494 -2.801 -14.243 1.00 93.19 102 TYR A O 1
ATOM 853 N N . VAL A 1 103 ? 1.304 -1.804 -12.401 1.00 91.56 103 VAL A N 1
ATOM 854 C CA . VAL A 1 103 ? 2.503 -1.268 -13.075 1.00 91.56 103 VAL A CA 1
ATOM 855 C C . VAL A 1 103 ? 3.305 -2.408 -13.704 1.00 91.56 103 VAL A C 1
ATOM 857 O O . VAL A 1 103 ? 3.703 -2.321 -14.864 1.00 91.56 103 VAL A O 1
ATOM 860 N N . ILE A 1 104 ? 3.474 -3.510 -12.974 1.00 93.50 104 ILE A N 1
ATOM 861 C CA . ILE A 1 104 ? 4.149 -4.711 -13.470 1.00 93.50 104 ILE A CA 1
ATOM 862 C C . ILE A 1 104 ? 3.368 -5.347 -14.627 1.00 93.50 104 ILE A C 1
ATOM 864 O O . ILE A 1 104 ? 3.936 -5.615 -15.682 1.00 93.50 104 ILE A O 1
ATOM 868 N N . ALA A 1 105 ? 2.063 -5.560 -14.473 1.00 92.44 105 ALA A N 1
ATOM 869 C CA . ALA A 1 105 ? 1.221 -6.149 -15.509 1.00 92.44 105 ALA A CA 1
ATOM 870 C C . ALA A 1 105 ? 1.233 -5.318 -16.804 1.00 92.44 105 ALA A C 1
ATOM 872 O O . ALA A 1 105 ? 1.262 -5.870 -17.907 1.00 92.44 105 ALA A O 1
ATOM 873 N N . TYR A 1 106 ? 1.268 -3.990 -16.681 1.00 90.19 106 TYR A N 1
ATOM 874 C CA . TYR A 1 106 ? 1.336 -3.076 -17.815 1.00 90.19 106 TYR A CA 1
ATOM 875 C C . TYR A 1 106 ? 2.642 -3.231 -18.604 1.00 90.19 106 TYR A C 1
ATOM 877 O O . TYR A 1 106 ? 2.615 -3.249 -19.840 1.00 90.19 106 TYR A O 1
ATOM 885 N N . VAL A 1 107 ? 3.772 -3.430 -17.916 1.00 90.94 107 VAL A N 1
ATOM 886 C CA . VAL A 1 107 ? 5.065 -3.747 -18.550 1.00 90.94 107 VAL A CA 1
ATOM 887 C C . VAL A 1 107 ? 4.967 -5.005 -19.419 1.00 90.94 107 VAL A C 1
ATOM 889 O O . VAL A 1 107 ? 5.525 -5.028 -20.513 1.00 90.94 107 VAL A O 1
ATOM 892 N N . TYR A 1 108 ? 4.194 -6.006 -18.992 1.00 91.12 108 TYR A N 1
ATOM 893 C CA . TYR A 1 108 ? 3.975 -7.258 -19.730 1.00 91.12 108 TYR A CA 1
ATOM 894 C C . TYR A 1 108 ? 2.810 -7.225 -20.730 1.00 91.12 108 TYR A C 1
ATOM 896 O O . TYR A 1 108 ? 2.421 -8.263 -21.258 1.00 91.12 108 TYR A O 1
ATOM 904 N N . GLY A 1 109 ? 2.259 -6.048 -21.033 1.00 88.50 109 GLY A N 1
ATOM 905 C CA . GLY A 1 109 ? 1.275 -5.900 -22.107 1.00 88.50 109 GLY A CA 1
ATOM 906 C C . GLY A 1 109 ? -0.185 -5.841 -21.664 1.00 88.50 109 GLY A C 1
ATOM 907 O O . GLY A 1 109 ? -1.055 -5.724 -22.522 1.00 88.50 109 GLY A O 1
ATOM 908 N N . VAL A 1 110 ? -0.489 -5.852 -20.361 1.00 87.56 110 VAL A N 1
ATOM 909 C CA . VAL A 1 110 ? -1.865 -5.610 -19.893 1.00 87.56 110 VAL A CA 1
ATOM 910 C C . VAL A 1 110 ? -2.252 -4.153 -20.176 1.00 87.56 110 VAL A C 1
ATOM 912 O O . VAL A 1 110 ? -1.504 -3.227 -19.867 1.00 87.56 110 VAL A O 1
ATOM 915 N N . ARG A 1 111 ? -3.418 -3.939 -20.799 1.00 83.38 111 ARG A N 1
ATOM 916 C CA . ARG A 1 111 ? -3.933 -2.618 -21.220 1.00 83.38 111 ARG A CA 1
ATOM 917 C C . ARG A 1 111 ? -5.305 -2.318 -20.615 1.00 83.38 111 ARG A C 1
ATOM 919 O O . ARG A 1 111 ? -6.214 -1.853 -21.292 1.00 83.38 111 ARG A O 1
ATOM 926 N N . LEU A 1 112 ? -5.466 -2.633 -19.335 1.00 80.00 112 LEU A N 1
ATOM 927 C CA . LEU A 1 112 ? -6.647 -2.236 -18.571 1.00 80.00 112 LEU A CA 1
ATOM 928 C C . LEU A 1 112 ? -6.460 -0.813 -18.052 1.00 80.00 112 LEU A C 1
ATOM 930 O O . LEU A 1 112 ? -5.346 -0.409 -17.756 1.00 80.00 112 LEU A O 1
ATOM 934 N N . THR A 1 113 ? -7.532 -0.051 -17.892 1.00 81.69 113 THR A N 1
ATOM 935 C CA . THR A 1 113 ? -7.455 1.246 -17.214 1.00 81.69 113 THR A CA 1
ATOM 936 C C . THR A 1 113 ? -7.383 1.025 -15.705 1.00 81.69 113 THR A C 1
ATOM 938 O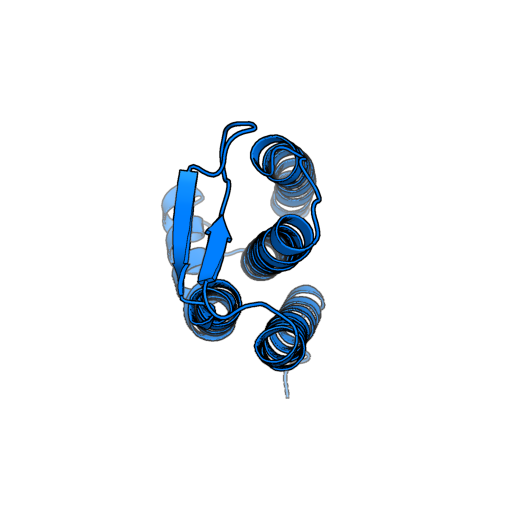 O . THR A 1 113 ? -8.391 0.670 -15.102 1.00 81.69 113 THR A O 1
ATOM 941 N N . ILE A 1 114 ? -6.241 1.262 -15.050 1.00 86.12 114 ILE A N 1
ATOM 942 C CA . ILE A 1 114 ? -6.149 1.124 -13.577 1.00 86.12 114 ILE A CA 1
ATOM 943 C C . ILE A 1 114 ? -7.202 1.954 -12.832 1.00 86.12 114 ILE A C 1
ATOM 945 O O . ILE A 1 114 ? -7.697 1.528 -11.791 1.00 86.12 114 ILE A O 1
ATOM 949 N N . SER A 1 115 ? -7.613 3.092 -13.398 1.00 86.00 115 SER A N 1
ATOM 950 C CA . SER A 1 115 ? -8.701 3.919 -12.868 1.00 86.00 115 SER A CA 1
ATOM 951 C C . SER A 1 115 ? -9.983 3.118 -12.583 1.00 86.00 115 SER A C 1
ATOM 953 O O . SER A 1 115 ? -10.614 3.340 -11.553 1.00 86.00 115 SER A O 1
ATOM 955 N N . SER A 1 116 ? -10.352 2.145 -13.429 1.00 84.88 116 SER A N 1
ATOM 956 C CA . SER A 1 116 ? -11.545 1.316 -13.196 1.00 84.88 116 SER A CA 1
ATOM 957 C C . SER A 1 116 ? -11.342 0.294 -12.073 1.00 84.88 116 SER A C 1
ATOM 959 O O . SER A 1 116 ? -12.273 0.028 -11.316 1.00 84.88 116 SER A O 1
ATOM 961 N N . ILE A 1 117 ? -10.125 -0.242 -11.930 1.00 90.00 117 ILE A N 1
ATOM 962 C CA . ILE A 1 117 ? -9.760 -1.170 -10.849 1.00 90.00 117 ILE A CA 1
ATOM 963 C C . ILE A 1 117 ? -9.804 -0.435 -9.505 1.00 90.00 117 ILE A C 1
ATOM 965 O O . ILE A 1 117 ? -10.490 -0.875 -8.585 1.00 90.00 117 ILE A O 1
ATOM 969 N N . ILE A 1 118 ? -9.158 0.732 -9.418 1.00 92.19 118 ILE A N 1
ATOM 970 C CA . ILE A 1 118 ? -9.153 1.563 -8.207 1.00 92.19 118 ILE A CA 1
ATOM 971 C C . ILE A 1 118 ? -10.572 2.020 -7.858 1.00 92.19 118 ILE A C 1
ATOM 973 O O . ILE A 1 118 ? -10.943 2.022 -6.687 1.00 92.19 118 ILE A O 1
ATOM 977 N N . LEU A 1 119 ? -11.400 2.378 -8.847 1.00 91.62 119 LEU A N 1
ATOM 978 C CA . LEU A 1 119 ? -12.789 2.761 -8.588 1.00 91.62 119 LEU A CA 1
ATOM 979 C C . LEU A 1 119 ? -13.574 1.618 -7.927 1.00 91.62 119 LEU A C 1
ATOM 981 O O . LEU A 1 119 ? -14.287 1.851 -6.950 1.00 91.62 119 LEU A O 1
ATOM 985 N N . ALA A 1 120 ? -13.413 0.385 -8.415 1.00 92.12 120 ALA A N 1
ATOM 986 C CA . ALA A 1 120 ? -14.036 -0.786 -7.805 1.00 92.12 120 ALA A CA 1
ATOM 987 C C . ALA A 1 120 ? -13.540 -1.013 -6.365 1.00 92.12 120 ALA A C 1
ATOM 989 O O . ALA A 1 120 ? -14.352 -1.241 -5.463 1.00 92.12 120 ALA A O 1
ATOM 990 N N . GLU A 1 121 ? -12.232 -0.881 -6.122 1.00 95.06 121 GLU A N 1
ATOM 991 C CA . GLU A 1 121 ? -11.654 -0.977 -4.776 1.00 95.06 121 GLU A CA 1
ATOM 992 C C . GLU A 1 121 ? -12.196 0.097 -3.831 1.00 95.06 121 GLU A C 1
ATOM 994 O O . GLU A 1 121 ? -12.544 -0.221 -2.694 1.00 95.06 121 GLU A O 1
ATOM 999 N N . ILE A 1 122 ? -12.349 1.338 -4.302 1.00 95.19 122 ILE A N 1
ATOM 1000 C CA . ILE A 1 122 ? -12.925 2.441 -3.523 1.00 95.19 122 ILE A CA 1
ATOM 1001 C C . ILE A 1 122 ? -14.372 2.148 -3.149 1.00 95.19 122 ILE A C 1
ATOM 1003 O O . ILE A 1 122 ? -14.741 2.332 -1.989 1.00 95.19 122 ILE A O 1
ATOM 1007 N N . VAL A 1 123 ? -15.193 1.666 -4.084 1.00 96.44 123 VAL A N 1
ATOM 1008 C CA . VAL A 1 123 ? -16.601 1.347 -3.803 1.00 96.44 123 VAL A CA 1
ATOM 1009 C C . VAL A 1 123 ? -16.707 0.248 -2.742 1.00 96.44 123 VAL A C 1
ATOM 1011 O O . VAL A 1 123 ? -17.431 0.403 -1.753 1.00 96.44 123 VAL A O 1
ATOM 1014 N N . ILE A 1 124 ? -15.945 -0.839 -2.895 1.00 95.50 124 ILE A N 1
ATOM 1015 C CA . ILE A 1 124 ? -15.932 -1.953 -1.935 1.00 95.50 124 ILE A CA 1
ATOM 1016 C C . ILE A 1 124 ? -15.374 -1.489 -0.583 1.00 95.50 124 ILE A C 1
ATOM 1018 O O . ILE A 1 124 ? -15.965 -1.747 0.472 1.00 95.50 124 ILE A O 1
ATOM 1022 N N . GLY A 1 125 ? -14.261 -0.758 -0.609 1.00 95.06 125 GLY A N 1
ATOM 1023 C CA . GLY A 1 125 ? -13.586 -0.219 0.563 1.00 95.06 125 GLY A CA 1
ATOM 1024 C C . GLY A 1 125 ? -14.463 0.749 1.355 1.00 95.06 125 GLY A C 1
ATOM 1025 O O . GLY A 1 125 ? -14.515 0.683 2.587 1.00 95.06 125 GLY A O 1
ATOM 1026 N N . ALA A 1 126 ? -15.220 1.605 0.672 1.00 94.50 126 ALA A N 1
ATOM 1027 C CA . ALA A 1 126 ? -16.180 2.504 1.295 1.00 94.50 126 ALA A CA 1
ATOM 1028 C C . ALA A 1 126 ? -17.343 1.726 1.926 1.00 94.50 126 ALA A C 1
ATOM 1030 O O . ALA A 1 126 ? -17.673 1.961 3.090 1.00 94.50 126 ALA A O 1
ATOM 1031 N N . ALA A 1 127 ? -17.925 0.753 1.216 1.00 95.00 127 ALA A N 1
ATOM 1032 C CA . ALA A 1 127 ? -19.034 -0.051 1.729 1.00 95.00 127 ALA A CA 1
ATOM 1033 C C . ALA A 1 127 ? -18.656 -0.816 3.012 1.00 95.00 127 ALA A C 1
ATOM 1035 O O . ALA A 1 127 ? -19.382 -0.781 4.014 1.00 95.00 127 ALA A O 1
ATOM 1036 N N . VAL A 1 128 ? -17.487 -1.466 3.020 1.00 94.69 128 VAL A N 1
ATOM 1037 C CA . VAL A 1 128 ? -16.965 -2.169 4.201 1.00 94.69 128 VAL A CA 1
ATOM 1038 C C . VAL A 1 128 ? -16.603 -1.179 5.311 1.00 94.69 128 VAL A C 1
ATOM 1040 O O . VAL A 1 128 ? -16.954 -1.406 6.473 1.00 94.69 128 VAL A O 1
ATOM 1043 N N . GLY A 1 129 ? -15.974 -0.054 4.965 1.00 93.00 129 GLY A N 1
ATOM 1044 C CA . GLY A 1 129 ? -15.605 1.000 5.907 1.00 93.00 129 GLY A CA 1
ATOM 1045 C C . GLY A 1 129 ? -16.810 1.578 6.649 1.00 93.00 129 GLY A C 1
ATOM 1046 O O . GLY A 1 129 ? -16.798 1.641 7.877 1.00 93.00 129 GLY A O 1
ATOM 1047 N N . ILE A 1 130 ? -17.892 1.901 5.934 1.00 92.19 130 ILE A N 1
ATOM 1048 C CA . ILE A 1 130 ? -19.151 2.389 6.520 1.00 92.19 130 ILE A CA 1
ATOM 1049 C C . ILE A 1 130 ? -19.740 1.349 7.478 1.00 92.19 130 ILE A C 1
ATOM 1051 O O . ILE A 1 130 ? -20.200 1.692 8.569 1.00 92.19 130 ILE A O 1
ATOM 1055 N N . LYS A 1 131 ? -19.708 0.063 7.109 1.00 91.81 131 LYS A N 1
ATOM 1056 C CA . LYS A 1 131 ? -20.209 -1.023 7.962 1.00 91.81 131 LYS A CA 1
ATOM 1057 C C . LYS A 1 131 ? -19.395 -1.165 9.250 1.00 91.81 131 LYS A C 1
ATOM 1059 O O . LYS A 1 131 ? -19.981 -1.397 10.304 1.00 91.81 131 LYS A O 1
ATOM 1064 N N . ILE A 1 132 ? -18.071 -1.017 9.182 1.00 90.50 132 ILE A N 1
ATOM 1065 C CA . ILE A 1 132 ? -17.186 -1.036 10.359 1.00 90.50 132 ILE A CA 1
ATOM 1066 C C . ILE A 1 132 ? -17.407 0.206 11.224 1.00 90.50 132 ILE A C 1
ATOM 1068 O O . ILE A 1 132 ? -17.442 0.088 12.442 1.00 90.50 132 ILE A O 1
ATOM 1072 N N . LEU A 1 133 ? -17.605 1.373 10.610 1.00 86.62 133 LEU A N 1
ATOM 1073 C CA . LEU A 1 133 ? -17.859 2.619 11.326 1.00 86.62 133 LEU A CA 1
ATOM 1074 C C . LEU A 1 133 ? -19.204 2.595 12.075 1.00 86.62 133 LEU A C 1
ATOM 1076 O O . LEU A 1 133 ? -19.302 3.135 13.175 1.00 86.62 133 LEU A O 1
ATOM 1080 N N . LYS A 1 134 ? -20.235 1.956 11.498 1.00 85.75 134 LYS A N 1
ATOM 1081 C CA . LYS A 1 134 ? -21.573 1.818 12.105 1.00 85.75 134 LYS A CA 1
ATOM 1082 C C . LYS A 1 134 ? -21.666 0.711 13.161 1.00 85.75 134 LYS A C 1
ATOM 1084 O O . LYS A 1 134 ? -22.483 0.822 14.073 1.00 85.75 134 LYS A O 1
ATOM 1089 N N . ARG A 1 135 ? -20.882 -0.365 13.037 1.00 70.81 135 ARG A N 1
ATOM 1090 C 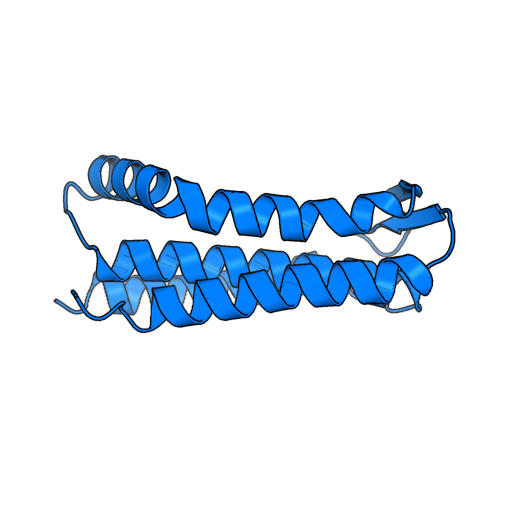CA . ARG A 1 135 ? -20.847 -1.462 14.018 1.00 70.81 135 ARG A CA 1
ATOM 1091 C C . ARG A 1 135 ? -20.029 -1.022 15.236 1.00 70.81 135 ARG A C 1
ATOM 1093 O O . ARG A 1 135 ? -18.803 -1.022 15.165 1.00 70.81 135 ARG A O 1
ATOM 1100 N N . ARG A 1 136 ? -20.731 -0.631 16.306 1.00 57.56 136 ARG A N 1
ATOM 1101 C CA . ARG A 1 136 ? -20.157 -0.435 17.647 1.00 57.56 136 ARG A CA 1
ATOM 1102 C C . ARG A 1 136 ? -19.493 -1.722 18.128 1.00 57.56 136 ARG A C 1
ATOM 1104 O O . ARG A 1 136 ? -20.128 -2.789 17.967 1.00 57.56 136 ARG A O 1
#